Protein AF-A0A1V2V2U9-F1 (afdb_monomer)

Nearest PDB structures (foldseek):
  7ji1-assembly1_A  TM=3.288E-01  e=3.900E+00  Streptococcus pyogenes
  5h49-assembly1_B  TM=3.409E-01  e=8.434E+00  Rattus norvegicus

Solvent-accessible surface area (backbone atoms only — not comparable to full-atom values): 8237 Å² total; per-residue (Å²): 138,85,81,86,50,76,48,74,58,91,59,36,48,42,49,76,91,58,77,78,52,70,73,53,84,72,68,85,68,70,94,38,96,31,69,54,68,54,75,43,63,52,76,61,74,54,94,53,95,81,55,72,54,43,56,52,44,33,41,40,31,22,30,69,87,77,60,48,78,75,49,74,47,79,43,79,74,63,101,53,93,48,68,46,72,55,74,74,49,71,35,94,54,94,70,64,67,46,78,48,76,40,52,46,66,68,86,76,83,77,75,85,70,87,70,73,80,61,80,76,76,80,79,123

Secondary structure (DSSP, 8-state):
-----EEEETTEEEETTSS-B---------S-SEEE--EE-SSPPPSSTT-----EEEEEEEETTT--EEEEEEPPPPSSSPPEEPPPEEESS---EEEEEEEPPP------------GGGG--

Mean predi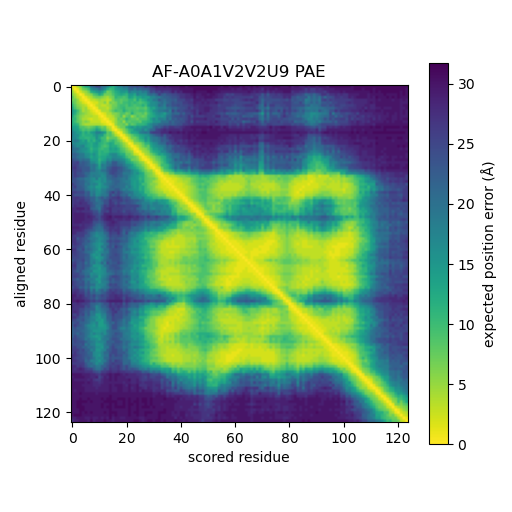cted aligned error: 16.23 Å

Organism: NCBI:txid1675530

Foldseek 3Di:
DDDFDWDDDVQWIDTPPDDTDDRNPPDPDPPAPDKDKDWAFQQDDDPDPPFRWAGFQKKWKAFPPPRHTQDIDGFDDDPDRGTGIDDMGHDNDDTDIDMDTDTDGPDDPDPPDPPPPDPVVPPD

Sequence (124 aa):
MGGKFVVRAGQHKFESGEKIVSPVNILPTAPNDYSRKFFIPPNAQSTESNIKVGQPTHILGLRTDDHKPIFSENIKPNNSDEIVKTNRFYTNKSTKAIVHLFVDLPVMNIHESDEEVREDDLNG

pLDDT: mean 71.19, std 13.14, range [42.41, 91.56]

Radius of gyration: 28.34 Å; Cα contacts (8 Å, |Δi|>4): 177; chains: 1; bounding box: 61×48×86 Å

Structure (mmCIF, N/CA/C/O backbone):
data_AF-A0A1V2V2U9-F1
#
_entry.id   AF-A0A1V2V2U9-F1
#
loop_
_atom_site.group_PDB
_atom_site.id
_atom_site.type_symbol
_atom_site.label_atom_id
_atom_site.label_alt_id
_atom_site.label_comp_id
_atom_site.label_asym_id
_atom_site.label_entity_id
_atom_site.label_seq_id
_atom_site.pdbx_PDB_ins_code
_atom_site.Cartn_x
_atom_site.Cartn_y
_atom_site.Cartn_z
_atom_site.occupancy
_atom_site.B_iso_or_equiv
_atom_site.auth_seq_id
_atom_site.auth_comp_id
_atom_site.auth_asym_id
_atom_site.auth_atom_id
_atom_site.pdbx_PDB_model_num
ATOM 1 N N . MET A 1 1 ? -45.581 20.484 30.655 1.00 43.00 1 MET A N 1
ATOM 2 C CA . MET A 1 1 ? -44.643 19.587 29.944 1.00 43.00 1 MET A CA 1
ATOM 3 C C . MET A 1 1 ? -43.326 20.333 29.744 1.00 43.00 1 MET A C 1
ATOM 5 O O . MET A 1 1 ? -43.172 21.024 28.750 1.00 43.00 1 MET A O 1
ATOM 9 N N . GLY A 1 2 ? -42.426 20.304 30.732 1.00 50.97 2 GLY A N 1
ATOM 10 C CA . GLY A 1 2 ? -41.115 20.958 30.630 1.00 50.97 2 GLY A CA 1
ATOM 11 C C . GLY A 1 2 ? -40.123 20.014 29.959 1.00 50.97 2 GLY A C 1
ATOM 12 O O . GLY A 1 2 ? -39.750 19.007 30.554 1.00 50.97 2 GLY A O 1
ATOM 13 N N . GLY A 1 3 ? -39.768 20.286 28.703 1.00 54.16 3 GLY A N 1
ATOM 14 C CA . GLY A 1 3 ? -38.867 19.440 27.921 1.00 54.16 3 GLY A CA 1
ATOM 15 C C . GLY A 1 3 ? -37.439 19.496 28.459 1.00 54.16 3 GLY A C 1
ATOM 16 O O . GLY A 1 3 ? -36.836 20.564 28.517 1.00 54.16 3 GLY A O 1
ATOM 17 N N . LYS A 1 4 ? -36.884 18.342 28.839 1.00 63.44 4 LYS A N 1
ATOM 18 C CA . LYS A 1 4 ? -35.456 18.198 29.133 1.00 63.44 4 LYS A CA 1
ATOM 19 C C . LYS A 1 4 ? -34.689 18.267 27.810 1.00 63.44 4 LYS A C 1
ATOM 21 O O . LYS A 1 4 ? -34.740 17.325 27.024 1.00 63.44 4 LYS A O 1
ATOM 26 N N . PHE A 1 5 ? -33.991 19.372 27.558 1.00 60.94 5 PHE A N 1
ATOM 27 C CA . PHE A 1 5 ? -33.114 19.505 26.393 1.00 60.94 5 PHE A CA 1
ATOM 28 C C . PHE A 1 5 ? -31.681 19.128 26.767 1.00 60.94 5 PHE A C 1
ATOM 30 O O . PHE A 1 5 ? -31.151 19.569 27.791 1.00 60.94 5 PHE A O 1
ATOM 37 N N . VAL A 1 6 ? -31.068 18.294 25.928 1.00 64.88 6 VAL A N 1
ATOM 38 C CA . VAL A 1 6 ? -29.671 17.872 26.039 1.00 64.88 6 VAL A CA 1
ATOM 39 C C . VAL A 1 6 ? -28.933 18.403 24.818 1.00 64.88 6 VAL A C 1
ATOM 41 O O . VAL A 1 6 ? -29.295 18.071 23.692 1.00 64.88 6 VAL A O 1
ATOM 44 N N . VAL A 1 7 ? -27.896 19.209 25.038 1.00 66.75 7 VAL A N 1
ATOM 45 C CA . VAL A 1 7 ? -27.089 19.823 23.974 1.00 66.75 7 VAL A CA 1
ATOM 46 C C . VAL A 1 7 ? -25.646 19.342 24.104 1.00 66.75 7 VAL A C 1
ATOM 48 O O . VAL A 1 7 ? -25.147 19.149 25.213 1.00 66.75 7 VAL A O 1
ATOM 51 N N . ARG A 1 8 ? -24.964 19.109 22.979 1.00 69.31 8 ARG A N 1
ATOM 52 C CA . ARG A 1 8 ? -23.548 18.713 22.953 1.00 69.31 8 ARG A CA 1
ATOM 53 C C . ARG A 1 8 ? -22.725 19.728 22.169 1.00 69.31 8 ARG A C 1
ATOM 55 O O . ARG A 1 8 ? -23.129 20.117 21.078 1.00 69.31 8 ARG A O 1
ATOM 62 N N . ALA A 1 9 ? -21.564 20.100 22.706 1.00 66.25 9 ALA A N 1
ATOM 63 C CA . ALA A 1 9 ? -20.545 20.883 22.011 1.00 66.25 9 ALA A CA 1
ATOM 64 C C . ALA A 1 9 ? -19.171 20.237 22.247 1.00 66.25 9 ALA A C 1
ATOM 66 O O . ALA A 1 9 ? -18.651 20.242 23.364 1.00 66.25 9 ALA A O 1
ATOM 67 N N . GLY A 1 10 ? -18.597 19.629 21.207 1.00 72.00 10 GLY A N 1
ATOM 68 C CA . GLY A 1 10 ? -17.360 18.853 21.335 1.00 72.00 10 GLY A CA 1
ATOM 69 C C . GLY A 1 10 ? -17.500 17.707 22.348 1.00 72.00 10 GLY A C 1
ATOM 70 O O . GLY A 1 10 ? -18.412 16.888 22.242 1.00 72.00 10 GLY A O 1
ATOM 71 N N . GLN A 1 11 ? -16.610 17.666 23.344 1.00 67.75 11 GLN A N 1
ATOM 72 C CA . GLN A 1 11 ? -16.620 16.678 24.437 1.00 67.75 11 GLN A CA 1
ATOM 73 C C . GLN A 1 11 ? -17.552 17.047 25.608 1.00 67.75 11 GLN A C 1
ATOM 75 O O . GLN A 1 11 ? -17.641 16.305 26.590 1.00 67.75 11 GLN A O 1
ATOM 80 N N . HIS A 1 12 ? -18.251 18.182 25.527 1.00 57.78 12 HIS A N 1
ATOM 81 C CA . HIS A 1 12 ? -19.099 18.679 26.607 1.00 57.78 12 HIS A CA 1
ATOM 82 C C . HIS A 1 12 ? -20.577 18.395 26.340 1.00 57.78 12 HIS A C 1
ATOM 84 O O . HIS A 1 12 ? -21.095 18.630 25.243 1.00 57.78 12 HIS A O 1
ATOM 90 N N . LYS A 1 13 ? -21.262 17.901 27.375 1.00 68.38 13 LYS A N 1
ATOM 91 C CA . LYS A 1 13 ? -22.708 17.669 27.403 1.00 68.38 13 LYS A CA 1
ATOM 92 C C . LYS A 1 13 ? -23.345 18.663 28.372 1.00 68.38 13 LYS A C 1
ATOM 94 O O . LYS A 1 13 ? -22.902 18.790 29.510 1.00 68.38 13 LYS A O 1
ATOM 99 N N . PHE A 1 14 ? -24.403 19.324 27.928 1.00 67.56 14 PHE A N 1
ATOM 100 C CA . PHE A 1 14 ? -25.173 20.281 28.712 1.00 67.56 14 PHE A CA 1
ATOM 101 C C . PHE A 1 14 ? -26.592 19.740 28.881 1.00 67.56 14 PHE A C 1
ATOM 103 O O . PHE A 1 14 ? -27.239 19.377 27.895 1.00 67.56 14 PHE A O 1
ATOM 110 N N . GLU A 1 15 ? -27.074 19.670 30.119 1.00 70.00 15 GLU A N 1
ATOM 111 C CA . GLU A 1 15 ? -28.467 19.344 30.431 1.00 70.00 15 GLU A CA 1
ATOM 112 C C . GLU A 1 15 ? -29.134 20.584 31.035 1.00 70.00 15 GLU A C 1
ATOM 114 O O . GLU A 1 15 ? -28.561 21.251 31.895 1.00 70.00 15 GLU A O 1
ATOM 119 N N . SER A 1 16 ? -30.325 20.933 30.537 1.00 63.94 16 SER A N 1
ATOM 120 C CA . SER A 1 16 ? -31.073 22.107 31.001 1.00 63.94 16 SER A CA 1
ATOM 121 C C . SER A 1 16 ? -31.323 22.035 32.515 1.00 63.94 16 SER A C 1
ATOM 123 O O . SER A 1 16 ? -32.004 21.124 32.981 1.00 63.94 16 SER A O 1
ATOM 125 N N . GLY A 1 17 ? -30.770 22.996 33.264 1.00 64.50 17 GLY A N 1
ATOM 126 C CA . GLY A 1 17 ? -30.993 23.164 34.705 1.00 64.50 17 GLY A CA 1
ATOM 127 C C . GLY A 1 17 ? -29.813 22.822 35.622 1.00 64.50 17 GLY A C 1
ATOM 128 O O . GLY A 1 17 ? -29.869 23.188 36.792 1.00 64.50 17 GLY A O 1
ATOM 129 N N . GLU A 1 18 ? -28.730 22.210 35.129 1.00 54.62 18 GLU A N 1
ATOM 130 C CA . GLU A 1 18 ? -27.557 21.881 35.956 1.00 54.62 18 GLU A CA 1
ATOM 131 C C . GLU A 1 18 ? -26.221 22.342 35.354 1.00 54.62 18 GLU A C 1
ATOM 133 O O . GLU A 1 18 ? -26.015 22.417 34.141 1.00 54.62 18 GLU A O 1
ATOM 138 N N . LYS A 1 19 ? -25.307 22.675 36.274 1.00 58.25 19 LYS A N 1
ATOM 139 C CA . LYS A 1 19 ? -23.902 23.043 36.059 1.00 58.25 19 LYS A CA 1
ATOM 140 C C . LYS A 1 19 ? -23.215 21.983 35.186 1.00 58.25 19 LYS A C 1
ATOM 142 O O . LYS A 1 19 ? -23.470 20.800 35.376 1.00 58.25 19 LYS A O 1
ATOM 147 N N . ILE A 1 20 ? -22.352 22.427 34.262 1.00 51.91 20 ILE A N 1
ATOM 148 C CA . ILE A 1 20 ? -21.592 21.613 33.289 1.00 51.91 20 ILE A CA 1
ATOM 149 C C . ILE A 1 20 ? -21.290 20.217 33.850 1.00 51.91 20 ILE A C 1
ATOM 151 O O . ILE A 1 20 ? -20.473 20.078 34.763 1.00 51.91 20 ILE A O 1
ATOM 155 N N . VAL A 1 21 ? -21.954 19.194 33.305 1.00 61.53 21 VAL A N 1
ATOM 156 C CA . VAL A 1 21 ? -21.650 17.801 33.635 1.00 61.53 21 VAL A CA 1
ATOM 157 C C . VAL A 1 21 ? -20.263 17.523 33.057 1.00 61.53 21 VAL A C 1
ATOM 159 O O . VAL A 1 21 ? -19.976 17.917 31.925 1.00 61.53 21 VAL A O 1
ATOM 162 N N . SER A 1 22 ? -19.386 16.956 33.882 1.00 60.69 22 SER A N 1
ATOM 163 C CA . SER A 1 22 ? -17.952 16.760 33.643 1.00 60.69 22 SER A CA 1
ATOM 164 C C . SER A 1 22 ? -17.587 16.394 32.192 1.00 60.69 22 SER A C 1
ATOM 166 O O . SER A 1 22 ? -18.346 15.687 31.523 1.00 60.69 22 SER A O 1
ATOM 168 N N . PRO A 1 23 ? -16.419 16.853 31.688 1.00 59.50 23 PRO A N 1
ATOM 169 C CA . PRO A 1 23 ? -15.970 16.529 30.338 1.00 59.50 23 PRO A CA 1
ATOM 170 C C . PRO A 1 23 ? -15.990 15.017 30.147 1.00 59.50 23 PRO A C 1
ATOM 172 O O . PRO A 1 23 ? -15.429 14.265 30.950 1.00 59.50 23 PRO A O 1
ATOM 175 N N . VAL A 1 24 ? -16.652 14.565 29.083 1.00 62.06 24 VAL A N 1
ATOM 176 C CA . VAL A 1 24 ? -16.576 13.159 28.718 1.00 62.06 24 VAL A CA 1
ATOM 177 C C . VAL A 1 24 ? -15.163 12.958 28.184 1.00 62.06 24 VAL A C 1
ATOM 179 O O . VAL A 1 24 ? -14.853 13.400 27.079 1.00 62.06 24 VAL A O 1
ATOM 182 N N . ASN A 1 25 ? -14.297 12.329 28.982 1.00 55.69 25 ASN A N 1
ATOM 183 C CA . ASN A 1 25 ? -12.960 11.903 28.565 1.00 55.69 25 ASN A CA 1
ATOM 184 C C . ASN A 1 25 ? -13.094 10.764 27.544 1.00 55.69 25 ASN A C 1
ATOM 186 O O . ASN A 1 25 ? -12.806 9.602 27.819 1.00 55.69 25 ASN A O 1
ATOM 190 N N . ILE A 1 26 ? -13.576 11.093 26.348 1.00 59.28 26 ILE A N 1
ATOM 191 C CA . ILE A 1 26 ? -13.477 10.217 25.192 1.00 59.28 26 ILE A CA 1
ATOM 192 C C . ILE A 1 26 ? -12.093 10.490 24.622 1.00 59.28 26 ILE A C 1
ATOM 194 O O . ILE A 1 26 ? -11.908 11.402 23.813 1.00 59.28 26 ILE A O 1
ATOM 198 N N . LEU A 1 27 ? -11.098 9.739 25.100 1.00 60.56 27 LEU A N 1
ATOM 199 C CA . LEU A 1 27 ? -9.836 9.634 24.378 1.00 60.56 27 LEU A CA 1
ATOM 200 C C . LEU A 1 27 ? -10.178 9.198 22.948 1.00 60.56 27 LEU A C 1
ATOM 202 O O . LEU A 1 27 ? -11.011 8.295 22.801 1.00 60.56 27 LEU A O 1
ATOM 206 N N . PRO A 1 28 ? -9.587 9.814 21.908 1.00 57.16 28 PRO A N 1
ATOM 207 C CA . PRO A 1 28 ? -9.752 9.322 20.554 1.00 57.16 28 PRO A CA 1
ATOM 208 C C . PRO A 1 28 ? -9.296 7.868 20.551 1.00 57.16 28 PRO A C 1
ATOM 210 O O . PRO A 1 28 ? -8.111 7.567 20.688 1.00 57.16 28 PRO A O 1
ATOM 213 N N . THR A 1 29 ? -10.262 6.958 20.496 1.00 56.62 29 THR A N 1
ATOM 214 C CA . THR A 1 29 ? -9.981 5.535 20.408 1.00 56.62 29 THR A CA 1
ATOM 215 C C . THR A 1 29 ? -9.352 5.358 19.040 1.00 56.62 29 THR A C 1
ATOM 217 O O . THR A 1 29 ? -9.923 5.816 18.045 1.00 56.62 29 THR A O 1
ATOM 220 N N . ALA A 1 30 ? -8.141 4.796 18.987 1.00 59.50 30 ALA A N 1
ATOM 221 C CA . ALA A 1 30 ? -7.521 4.488 17.709 1.00 59.50 30 ALA A CA 1
ATOM 222 C C . ALA A 1 30 ? -8.564 3.712 16.890 1.00 59.50 30 ALA A C 1
ATOM 224 O O . ALA A 1 30 ? -9.133 2.755 17.417 1.00 59.50 30 ALA A O 1
ATOM 225 N N . PRO A 1 31 ? -8.885 4.149 15.659 1.00 61.81 31 PRO A N 1
ATOM 226 C CA . PRO A 1 31 ? -10.071 3.670 14.961 1.00 61.81 31 PRO A CA 1
ATOM 227 C C . PRO A 1 31 ? -10.060 2.152 14.786 1.00 61.81 31 PRO A C 1
ATOM 229 O O . PRO A 1 31 ? -11.130 1.568 14.690 1.00 61.81 31 PRO A O 1
ATOM 232 N N . ASN A 1 32 ? -8.873 1.525 14.788 1.00 68.12 32 ASN A N 1
ATOM 233 C CA . ASN A 1 32 ? -8.703 0.083 14.905 1.00 68.12 32 ASN A CA 1
ATOM 234 C C . ASN A 1 32 ? -7.364 -0.285 15.581 1.00 68.12 32 ASN A C 1
ATOM 236 O O . ASN A 1 32 ? -6.373 0.431 15.412 1.00 68.12 32 ASN A O 1
ATOM 240 N N . ASP A 1 33 ? -7.309 -1.454 16.231 1.00 77.75 33 ASP A N 1
ATOM 241 C CA . ASP A 1 33 ? -6.097 -2.013 16.866 1.00 77.75 33 ASP A CA 1
ATOM 242 C C . ASP A 1 33 ? -5.040 -2.491 15.860 1.00 77.75 33 ASP A C 1
ATOM 244 O O . ASP A 1 33 ? -3.855 -2.613 16.179 1.00 77.75 33 ASP A O 1
ATOM 248 N N . TYR A 1 34 ? -5.447 -2.754 14.617 1.00 80.31 34 TYR A N 1
ATOM 249 C CA . TYR A 1 34 ? -4.552 -3.240 13.576 1.00 80.31 34 TYR A CA 1
ATOM 250 C C . TYR A 1 34 ? -4.269 -2.130 12.577 1.00 80.31 34 TYR A C 1
ATOM 252 O O . TYR A 1 34 ? -5.171 -1.614 11.916 1.00 80.31 34 TYR A O 1
ATOM 260 N N . SER A 1 35 ? -2.992 -1.786 12.436 1.00 85.56 35 SER A N 1
ATOM 261 C CA . SER A 1 35 ? -2.534 -0.843 11.424 1.00 85.56 35 SER A CA 1
ATOM 262 C C . SER A 1 35 ? -1.246 -1.321 10.780 1.00 85.56 35 SER A C 1
ATOM 264 O O . SER A 1 35 ? -0.437 -1.995 11.422 1.00 85.56 35 SER A O 1
ATOM 266 N N . ARG A 1 36 ? -1.026 -0.952 9.519 1.00 84.75 36 ARG A N 1
ATOM 267 C CA . ARG A 1 36 ? 0.286 -1.126 8.890 1.00 84.75 36 ARG A CA 1
ATOM 268 C C . ARG A 1 36 ? 0.668 0.105 8.080 1.00 84.75 36 ARG A C 1
ATOM 270 O O . ARG A 1 36 ? -0.154 0.969 7.778 1.00 84.75 36 ARG A O 1
ATOM 277 N N . LYS A 1 37 ? 1.960 0.201 7.799 1.00 87.56 37 LYS A N 1
ATOM 278 C CA . LYS A 1 37 ? 2.576 1.257 7.004 1.00 87.56 37 LYS A CA 1
ATOM 279 C C . LYS A 1 37 ? 3.661 0.612 6.157 1.00 87.56 37 LYS A C 1
ATOM 281 O O . LYS A 1 37 ? 4.406 -0.216 6.682 1.00 87.56 37 LYS A O 1
ATOM 286 N N . PHE A 1 38 ? 3.732 0.979 4.886 1.00 85.31 38 PHE A N 1
ATOM 287 C CA . PHE A 1 38 ? 4.723 0.450 3.962 1.00 85.31 38 PHE A CA 1
ATOM 288 C C . PHE A 1 38 ? 5.778 1.503 3.638 1.00 85.31 38 PHE A C 1
ATOM 290 O O . PHE A 1 38 ? 5.534 2.713 3.681 1.00 85.31 38 PHE A O 1
ATOM 297 N N . PHE A 1 39 ? 6.972 1.001 3.348 1.00 85.50 39 PHE A N 1
ATOM 298 C CA . PHE A 1 39 ? 8.137 1.772 2.954 1.00 85.50 39 PHE A CA 1
ATOM 299 C C . PHE A 1 39 ? 8.610 1.183 1.635 1.00 85.50 39 PHE A C 1
ATOM 301 O O . PHE A 1 39 ? 8.992 0.014 1.589 1.00 85.50 39 PHE A O 1
ATOM 308 N N . ILE A 1 40 ? 8.503 1.963 0.568 1.00 79.06 40 ILE A N 1
ATOM 309 C CA . ILE A 1 40 ? 8.780 1.497 -0.786 1.00 79.06 40 ILE A CA 1
ATOM 310 C C . ILE A 1 40 ? 10.144 2.064 -1.187 1.00 79.06 40 ILE A C 1
ATOM 312 O O . ILE A 1 40 ? 10.329 3.284 -1.118 1.00 79.06 40 ILE A O 1
ATOM 316 N N . PRO A 1 41 ? 11.118 1.213 -1.551 1.00 75.44 41 PRO A N 1
ATOM 317 C CA . PRO A 1 41 ? 12.411 1.688 -2.019 1.00 75.44 41 PRO A CA 1
ATOM 318 C C . PRO A 1 41 ? 12.256 2.410 -3.371 1.00 75.44 41 PRO A C 1
ATOM 320 O O . PRO A 1 41 ? 11.413 2.010 -4.174 1.00 75.44 41 PRO A O 1
ATOM 323 N N . PRO A 1 42 ? 13.076 3.439 -3.648 1.00 67.44 42 PRO A N 1
ATOM 324 C CA . PRO A 1 42 ? 12.996 4.225 -4.887 1.00 67.44 42 PRO A CA 1
ATOM 325 C C . PRO A 1 42 ? 13.302 3.387 -6.137 1.00 67.44 42 PRO A C 1
ATOM 327 O O . PRO A 1 42 ? 12.718 3.609 -7.192 1.00 67.44 42 PRO A O 1
ATOM 330 N N . ASN A 1 43 ? 14.163 2.375 -5.992 1.00 67.81 43 ASN A N 1
ATOM 331 C CA . ASN A 1 43 ? 14.585 1.477 -7.062 1.00 67.81 43 ASN A CA 1
ATOM 332 C C . ASN A 1 43 ? 13.911 0.114 -6.903 1.00 67.81 43 ASN A C 1
ATOM 334 O O . ASN A 1 43 ? 14.574 -0.880 -6.591 1.00 67.81 43 ASN A O 1
ATOM 338 N N . ALA A 1 44 ? 12.586 0.067 -7.062 1.00 64.19 44 ALA A N 1
ATOM 339 C CA . ALA A 1 44 ? 11.899 -1.212 -7.200 1.00 64.19 44 ALA A CA 1
ATOM 340 C C . ALA A 1 44 ? 12.552 -1.976 -8.364 1.00 64.19 44 ALA A C 1
ATOM 342 O O . ALA A 1 44 ? 12.759 -1.411 -9.430 1.00 64.19 44 ALA A O 1
ATOM 343 N N . GLN A 1 45 ? 12.953 -3.226 -8.148 1.00 63.16 45 GLN A N 1
ATOM 344 C CA . GLN A 1 45 ? 13.515 -4.056 -9.211 1.00 63.16 45 GLN A CA 1
ATOM 345 C C . GLN A 1 45 ? 12.427 -4.997 -9.703 1.00 63.16 45 GLN A C 1
ATOM 347 O O . GLN A 1 45 ? 11.730 -5.615 -8.894 1.00 63.16 45 GLN A O 1
ATOM 352 N N . SER A 1 46 ? 12.282 -5.102 -11.023 1.00 65.19 46 SER A N 1
ATOM 353 C CA . SER A 1 46 ? 11.519 -6.203 -11.596 1.00 65.19 46 SER A CA 1
ATOM 354 C C . SER A 1 46 ? 12.231 -7.515 -11.277 1.00 65.19 46 SER A C 1
ATOM 356 O O . SER A 1 46 ? 13.460 -7.591 -11.284 1.00 65.19 46 SER A O 1
ATOM 358 N N . THR A 1 47 ? 11.457 -8.564 -11.019 1.00 67.44 47 THR A N 1
ATOM 359 C CA . THR A 1 47 ? 11.974 -9.937 -10.981 1.00 67.44 47 THR A CA 1
ATOM 360 C C . THR A 1 47 ? 12.488 -10.394 -12.348 1.00 67.44 47 THR A C 1
ATOM 362 O O . THR A 1 47 ? 13.254 -11.350 -12.425 1.00 67.44 47 THR A O 1
ATOM 365 N N . GLU A 1 48 ? 12.083 -9.715 -13.422 1.00 68.75 48 GLU A N 1
ATOM 366 C CA . GLU A 1 48 ? 12.556 -9.952 -14.781 1.00 68.75 48 GLU A CA 1
ATOM 367 C C . GLU A 1 48 ? 13.775 -9.070 -15.070 1.00 68.75 48 GLU A C 1
ATOM 369 O O . GLU A 1 48 ? 13.708 -7.841 -15.007 1.00 68.75 48 GLU A O 1
ATOM 374 N N . SER A 1 49 ? 14.900 -9.704 -15.404 1.00 58.66 49 SER A N 1
ATOM 375 C CA . SER A 1 49 ? 16.241 -9.102 -15.408 1.00 58.66 49 SER A CA 1
ATOM 376 C C . SER A 1 49 ? 16.486 -7.989 -16.437 1.00 58.66 49 SER A C 1
ATOM 378 O O . SER A 1 49 ? 17.562 -7.399 -16.427 1.00 58.66 49 SER A O 1
ATOM 380 N N . ASN A 1 50 ? 15.510 -7.652 -17.286 1.00 61.16 50 ASN A N 1
ATOM 381 C CA . ASN A 1 50 ? 15.684 -6.711 -18.398 1.00 61.16 50 ASN A CA 1
ATOM 382 C C . ASN A 1 50 ? 14.627 -5.600 -18.473 1.00 61.16 50 ASN A C 1
ATOM 384 O O . ASN A 1 50 ? 14.669 -4.784 -19.394 1.00 61.16 50 ASN A O 1
ATOM 388 N N . ILE A 1 51 ? 13.696 -5.527 -17.519 1.00 64.44 51 ILE A N 1
ATOM 389 C CA . ILE A 1 51 ? 12.688 -4.462 -17.506 1.00 64.44 51 ILE A CA 1
ATOM 390 C C . ILE A 1 51 ? 13.132 -3.384 -16.525 1.00 64.44 51 ILE A C 1
ATOM 392 O O . ILE A 1 51 ? 13.066 -3.555 -15.306 1.00 64.44 51 ILE A O 1
ATOM 396 N N . LYS A 1 52 ? 13.569 -2.243 -17.069 1.00 63.44 52 LYS A N 1
ATOM 397 C CA . LYS A 1 52 ? 13.690 -1.015 -16.280 1.00 63.44 52 LYS A CA 1
ATOM 398 C C . LYS A 1 52 ? 12.284 -0.595 -15.881 1.00 63.44 52 LYS A C 1
ATOM 400 O O . LYS A 1 52 ? 11.497 -0.214 -16.738 1.00 63.44 52 LYS A O 1
ATOM 405 N N . VAL A 1 53 ? 11.973 -0.689 -14.599 1.00 70.12 53 VAL A N 1
ATOM 406 C CA . VAL A 1 53 ? 10.718 -0.179 -14.049 1.00 70.12 53 VAL A CA 1
ATOM 407 C C . VAL A 1 53 ? 10.914 1.271 -13.621 1.00 70.12 53 VAL A C 1
ATOM 409 O O . VAL A 1 53 ? 11.967 1.634 -13.093 1.00 70.12 53 VAL A O 1
ATOM 412 N N . GLY A 1 54 ? 9.929 2.113 -13.918 1.00 70.81 54 GLY A N 1
ATOM 413 C CA . GLY A 1 54 ? 9.903 3.504 -13.494 1.00 70.81 54 GLY A CA 1
ATOM 414 C C . GLY A 1 54 ? 9.587 3.647 -12.008 1.00 70.81 54 GLY A C 1
ATOM 415 O O . GLY A 1 54 ? 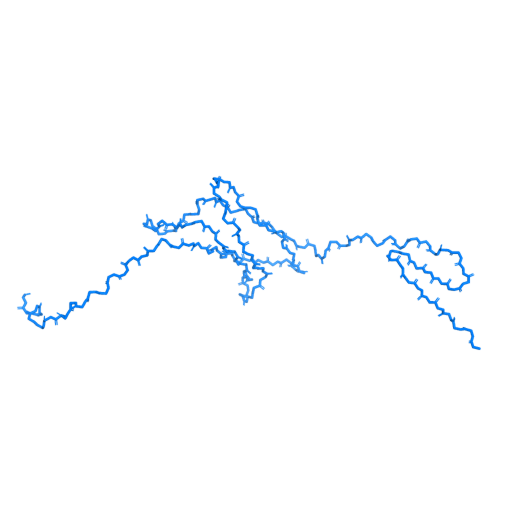9.505 2.674 -11.254 1.00 70.81 54 GLY A O 1
ATOM 416 N N . GLN A 1 55 ? 9.397 4.892 -11.579 1.00 76.94 55 GLN A N 1
ATOM 417 C CA . GLN A 1 55 ? 9.025 5.163 -10.199 1.00 76.94 55 GLN A CA 1
ATOM 418 C C . GLN A 1 55 ? 7.617 4.623 -9.893 1.00 76.94 55 GLN A C 1
ATOM 420 O O . GLN A 1 55 ? 6.736 4.665 -10.758 1.00 76.94 55 GLN A O 1
ATOM 425 N N . PRO A 1 56 ? 7.372 4.131 -8.668 1.00 79.44 56 PRO A N 1
ATOM 426 C CA . PRO A 1 56 ? 6.044 3.691 -8.276 1.00 79.44 56 PRO A CA 1
ATOM 427 C C . PRO A 1 56 ? 5.036 4.839 -8.251 1.00 79.44 56 PRO A C 1
ATOM 429 O O . PRO A 1 56 ? 5.265 5.858 -7.599 1.00 79.44 56 PRO A O 1
ATOM 432 N N . THR A 1 57 ? 3.895 4.646 -8.905 1.00 84.38 57 THR A N 1
ATOM 433 C CA . THR A 1 57 ? 2.817 5.643 -9.003 1.00 84.38 57 THR A CA 1
ATOM 434 C C . THR A 1 57 ? 1.614 5.289 -8.140 1.00 84.38 57 THR A C 1
ATOM 436 O O . THR A 1 57 ? 0.875 6.169 -7.696 1.00 84.38 57 THR A O 1
ATOM 439 N N . HIS A 1 58 ? 1.423 4.004 -7.839 1.00 87.81 58 HIS A N 1
ATOM 440 C CA . HIS A 1 58 ? 0.279 3.545 -7.064 1.00 87.81 58 HIS A CA 1
ATOM 441 C C . HIS A 1 58 ? 0.609 2.301 -6.235 1.00 87.81 58 HIS A C 1
ATOM 443 O O . HIS A 1 58 ? 1.386 1.440 -6.648 1.00 87.81 58 HIS A O 1
ATOM 449 N N . ILE A 1 59 ? -0.015 2.184 -5.064 1.00 88.19 59 ILE A N 1
ATOM 450 C CA . ILE A 1 59 ? 0.039 0.985 -4.225 1.00 88.19 59 ILE A CA 1
ATOM 451 C C . ILE A 1 59 ? -1.374 0.504 -3.903 1.00 88.19 59 ILE A C 1
ATOM 453 O O . ILE A 1 59 ? -2.246 1.283 -3.516 1.00 88.19 59 ILE A O 1
ATOM 457 N N . LEU A 1 60 ? -1.575 -0.806 -4.019 1.00 91.19 60 LEU A N 1
ATOM 458 C CA . LEU A 1 60 ? -2.825 -1.487 -3.707 1.00 91.19 60 LEU A CA 1
ATOM 459 C C . LEU A 1 60 ? -2.553 -2.663 -2.771 1.00 91.19 60 LEU A C 1
ATOM 461 O O . LEU A 1 60 ? -1.739 -3.535 -3.068 1.00 91.19 60 LEU A O 1
ATOM 465 N N . GLY A 1 61 ? -3.261 -2.712 -1.648 1.00 90.56 61 GLY A N 1
ATOM 466 C CA . GLY A 1 61 ? -3.248 -3.862 -0.752 1.00 90.56 61 GLY A CA 1
ATOM 467 C C . GLY A 1 61 ? -4.516 -4.680 -0.871 1.00 90.56 61 GLY A C 1
ATOM 468 O O . GLY A 1 61 ? -5.610 -4.154 -0.670 1.00 90.56 61 GLY A O 1
ATOM 469 N N . LEU A 1 62 ? -4.363 -5.976 -1.112 1.00 90.75 62 LEU A N 1
ATOM 470 C CA . LEU A 1 62 ? -5.450 -6.945 -1.180 1.00 90.75 62 LEU A CA 1
ATOM 471 C C . LEU A 1 62 ? -5.360 -7.921 -0.017 1.00 90.75 62 LEU A C 1
ATOM 473 O O . LEU A 1 62 ? -4.272 -8.272 0.439 1.00 90.75 62 LEU A O 1
ATOM 477 N N . ARG A 1 63 ? -6.503 -8.401 0.460 1.00 90.38 63 ARG A N 1
ATOM 478 C CA . ARG A 1 63 ? -6.532 -9.454 1.469 1.00 90.38 63 ARG A CA 1
ATOM 479 C C . ARG A 1 63 ? -6.090 -10.789 0.880 1.00 90.38 63 ARG A C 1
ATOM 481 O O . ARG A 1 63 ? -6.515 -11.145 -0.206 1.00 90.38 63 ARG A O 1
ATOM 488 N N . THR A 1 64 ? -5.277 -11.558 1.603 1.00 90.00 64 THR A N 1
ATOM 489 C CA . THR A 1 64 ? -4.805 -12.863 1.098 1.00 90.00 64 THR A CA 1
ATOM 490 C C . THR A 1 64 ? -5.901 -13.926 0.989 1.00 90.00 64 THR A C 1
ATOM 492 O O . THR A 1 64 ? -5.714 -14.892 0.265 1.00 90.00 64 THR A O 1
ATOM 495 N N . ASP A 1 65 ? -6.987 -13.821 1.762 1.00 89.75 65 ASP A N 1
ATOM 496 C CA . ASP A 1 65 ? -8.034 -14.855 1.819 1.00 89.75 65 ASP A CA 1
ATOM 497 C C . ASP A 1 65 ? -9.030 -14.753 0.648 1.00 89.75 65 ASP A C 1
ATOM 499 O O . ASP A 1 65 ? -9.354 -15.762 0.030 1.00 89.75 65 ASP A O 1
ATOM 503 N N . ASP A 1 66 ? -9.490 -13.547 0.317 1.00 91.56 66 ASP A N 1
ATOM 504 C CA . ASP A 1 66 ? -10.548 -13.294 -0.660 1.00 91.56 66 ASP A CA 1
ATOM 505 C C . ASP A 1 66 ? -10.215 -12.188 -1.665 1.00 91.56 66 ASP A C 1
ATOM 507 O O . ASP A 1 66 ? -11.082 -11.777 -2.432 1.00 91.56 66 ASP A O 1
ATOM 511 N N . HIS A 1 67 ? -8.968 -11.707 -1.666 1.00 89.31 67 HIS A N 1
ATOM 512 C CA . HIS A 1 67 ? -8.452 -10.712 -2.607 1.00 89.31 67 HIS A CA 1
ATOM 513 C C . HIS A 1 67 ? -9.225 -9.385 -2.608 1.00 89.31 67 HIS A C 1
ATOM 515 O O . HIS A 1 67 ? -9.083 -8.585 -3.531 1.00 89.31 67 HIS A O 1
ATOM 521 N N . LYS A 1 68 ? -10.012 -9.094 -1.561 1.00 89.81 68 LYS A N 1
ATOM 522 C CA . LYS A 1 68 ? -10.695 -7.802 -1.454 1.00 89.81 68 LYS A CA 1
ATOM 523 C C . LYS A 1 68 ? -9.702 -6.676 -1.171 1.00 89.81 68 LYS A C 1
ATOM 525 O O . LYS A 1 68 ? -8.783 -6.869 -0.367 1.00 89.81 68 LYS A O 1
ATOM 530 N N . PRO A 1 69 ? -9.898 -5.489 -1.770 1.00 89.12 69 PRO A N 1
ATOM 531 C CA . PRO A 1 69 ? -9.053 -4.338 -1.504 1.00 89.12 69 PRO A CA 1
ATOM 532 C C . PRO A 1 69 ? -9.208 -3.876 -0.055 1.00 89.12 69 PRO A C 1
ATOM 534 O O . PRO A 1 69 ? -10.315 -3.753 0.466 1.00 89.12 69 PRO A O 1
ATOM 537 N N . ILE A 1 70 ? -8.072 -3.631 0.592 1.00 88.69 70 ILE A N 1
ATOM 538 C CA . ILE A 1 70 ? -7.980 -3.144 1.973 1.00 88.69 70 ILE A CA 1
ATOM 539 C C . ILE A 1 70 ? -7.566 -1.672 1.983 1.00 88.69 70 ILE A C 1
ATOM 541 O O . ILE A 1 70 ? -8.063 -0.893 2.791 1.00 88.69 70 ILE A O 1
ATOM 545 N N . PHE A 1 71 ? -6.650 -1.292 1.096 1.00 88.88 71 PHE A N 1
ATOM 546 C CA . PHE A 1 71 ? -6.222 0.089 0.918 1.00 88.88 71 PHE A CA 1
ATOM 547 C C . PHE A 1 71 ? -5.727 0.298 -0.513 1.00 88.88 71 PHE A C 1
ATOM 549 O O . PHE A 1 71 ? -5.252 -0.639 -1.154 1.00 88.88 71 PHE A O 1
ATOM 556 N N . SER A 1 72 ? -5.819 1.534 -0.983 1.00 90.50 72 SER A N 1
ATOM 557 C CA . SER A 1 72 ? -5.320 1.988 -2.277 1.00 90.50 72 SER A CA 1
ATOM 558 C C . SER A 1 72 ? -4.8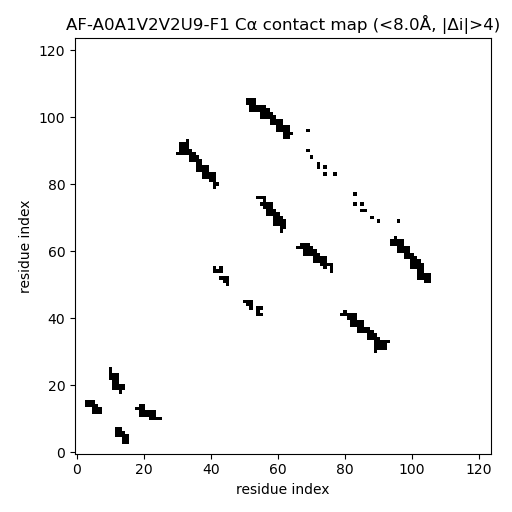40 3.423 -2.101 1.00 90.50 72 SER A C 1
ATOM 560 O O . SER A 1 72 ? -5.514 4.227 -1.452 1.00 90.50 72 SER A O 1
ATOM 562 N N . GLU A 1 73 ? -3.650 3.726 -2.604 1.00 88.75 73 GLU A N 1
ATOM 563 C CA . GLU A 1 73 ? -3.032 5.036 -2.446 1.00 88.75 73 GLU A CA 1
ATOM 564 C C . GLU A 1 73 ? -2.221 5.399 -3.690 1.00 88.75 73 GLU A C 1
ATOM 566 O O . GLU A 1 73 ? -1.397 4.619 -4.166 1.00 88.75 73 GLU A O 1
ATOM 571 N N . ASN A 1 74 ? -2.440 6.617 -4.190 1.00 88.19 74 ASN A N 1
ATOM 572 C CA . ASN A 1 74 ? -1.574 7.216 -5.198 1.00 88.19 74 ASN A CA 1
ATOM 573 C C . ASN A 1 74 ? -0.285 7.690 -4.531 1.00 88.19 74 ASN A C 1
ATOM 575 O O . ASN A 1 74 ? -0.315 8.476 -3.581 1.00 88.19 74 ASN A O 1
ATOM 579 N N . ILE A 1 75 ? 0.840 7.239 -5.066 1.00 84.44 75 ILE A N 1
ATOM 580 C CA . ILE A 1 75 ? 2.165 7.653 -4.636 1.00 84.44 75 ILE A CA 1
ATOM 581 C C . ILE A 1 75 ? 2.549 8.860 -5.475 1.00 84.44 75 ILE A C 1
ATOM 583 O O . ILE A 1 75 ? 2.502 8.819 -6.702 1.00 84.44 75 ILE A O 1
ATOM 587 N N . LYS A 1 76 ? 2.935 9.950 -4.813 1.00 75.50 76 LYS A N 1
ATOM 588 C CA . LYS A 1 76 ? 3.551 11.066 -5.524 1.00 75.50 76 LYS A CA 1
ATOM 589 C C . LYS A 1 76 ? 4.993 10.672 -5.842 1.00 75.50 76 LYS A C 1
ATOM 591 O O . LYS A 1 76 ? 5.742 10.447 -4.888 1.00 75.50 76 LYS A O 1
ATOM 596 N N . PRO A 1 77 ? 5.376 10.575 -7.126 1.00 64.56 77 PRO A N 1
ATOM 597 C CA . PRO A 1 77 ? 6.764 10.349 -7.485 1.00 64.56 77 PRO A CA 1
ATOM 598 C C . PRO A 1 77 ? 7.587 11.514 -6.933 1.00 64.56 77 PRO A C 1
ATOM 600 O O . PRO A 1 77 ? 7.320 12.678 -7.237 1.00 64.56 77 PRO A O 1
ATOM 603 N N . ASN A 1 78 ? 8.540 11.205 -6.060 1.00 62.91 78 ASN A N 1
ATOM 604 C CA . ASN A 1 78 ? 9.552 12.165 -5.652 1.00 62.91 78 ASN A CA 1
ATOM 605 C C . ASN A 1 78 ? 10.763 11.946 -6.556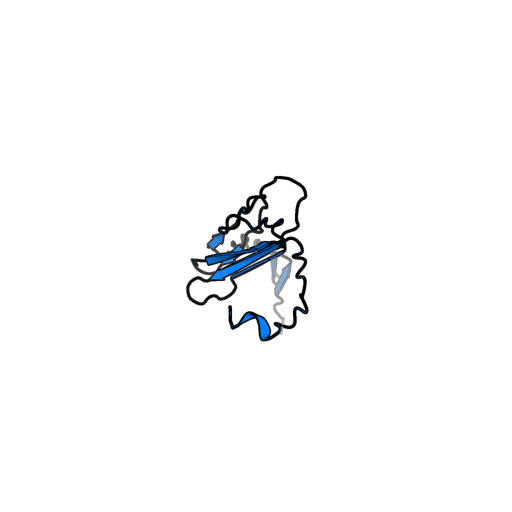 1.00 62.91 78 ASN A C 1
ATOM 607 O O . ASN A 1 78 ? 11.261 10.831 -6.675 1.00 62.91 78 ASN A O 1
ATOM 611 N N . ASN A 1 79 ? 11.280 13.021 -7.146 1.00 59.56 79 ASN A N 1
ATOM 612 C CA . ASN A 1 79 ? 12.498 13.003 -7.966 1.00 59.56 79 ASN A CA 1
ATOM 613 C C . ASN A 1 79 ? 13.783 12.704 -7.156 1.00 59.56 79 ASN A C 1
ATOM 615 O O . ASN A 1 79 ? 14.882 12.935 -7.652 1.00 59.56 79 ASN A O 1
ATOM 619 N N . SER A 1 80 ? 13.665 12.259 -5.904 1.00 57.66 80 SER A N 1
ATOM 620 C CA . SER A 1 80 ? 14.778 11.940 -5.015 1.00 57.66 80 SER A CA 1
ATOM 621 C C . SER A 1 80 ? 14.902 10.428 -4.826 1.00 57.66 80 SER A C 1
ATOM 623 O O . SER A 1 80 ? 13.901 9.713 -4.822 1.00 57.66 80 SER A O 1
ATOM 625 N N . ASP A 1 81 ? 16.128 9.948 -4.598 1.00 65.00 81 ASP A N 1
ATOM 626 C CA . ASP A 1 81 ? 16.453 8.566 -4.195 1.00 65.00 81 ASP A CA 1
ATOM 627 C C . ASP A 1 81 ? 15.941 8.223 -2.774 1.00 65.00 81 ASP A C 1
ATOM 629 O O . ASP A 1 81 ? 16.558 7.474 -2.013 1.00 65.00 81 ASP A O 1
ATOM 633 N N . GLU A 1 82 ? 14.816 8.802 -2.364 1.00 72.06 82 GLU A N 1
ATOM 634 C CA . GLU A 1 82 ? 14.256 8.644 -1.034 1.00 72.06 82 GLU A CA 1
ATOM 635 C C . GLU A 1 82 ? 13.226 7.519 -0.978 1.00 72.06 82 GLU A C 1
ATOM 637 O O . GLU A 1 82 ? 12.472 7.243 -1.910 1.00 72.06 82 GLU A O 1
ATOM 642 N N . ILE A 1 83 ? 13.162 6.880 0.187 1.00 76.75 83 ILE A N 1
ATOM 643 C CA . ILE A 1 83 ? 12.151 5.872 0.489 1.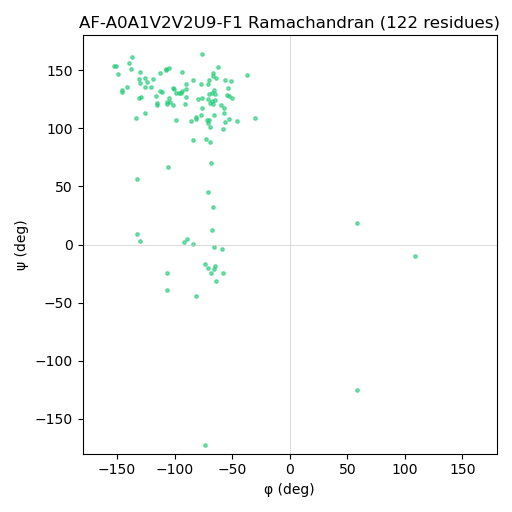00 76.75 83 ILE A CA 1
ATOM 644 C C . ILE A 1 83 ? 10.778 6.543 0.538 1.00 76.75 83 ILE A C 1
ATOM 646 O O . ILE A 1 83 ? 10.511 7.389 1.401 1.00 76.75 83 ILE A O 1
ATOM 650 N N . VAL A 1 84 ? 9.869 6.089 -0.321 1.00 78.75 84 VAL A N 1
ATOM 651 C CA . VAL A 1 84 ? 8.475 6.525 -0.315 1.00 78.75 84 VAL A CA 1
ATOM 652 C C . VAL A 1 84 ? 7.779 5.940 0.911 1.00 78.75 84 VAL A C 1
ATOM 654 O O . VAL A 1 84 ? 7.761 4.726 1.139 1.00 78.75 84 VAL A O 1
ATOM 657 N N . LYS A 1 85 ? 7.176 6.818 1.714 1.00 82.31 85 LYS A N 1
ATOM 658 C CA . LYS A 1 85 ? 6.402 6.448 2.904 1.00 82.31 85 LYS A CA 1
ATOM 659 C C . LYS A 1 85 ? 4.917 6.512 2.571 1.00 82.31 85 LYS A C 1
ATOM 661 O O . LYS A 1 85 ? 4.418 7.593 2.277 1.00 82.31 85 LYS A O 1
ATOM 666 N N . THR A 1 86 ? 4.212 5.391 2.692 1.00 83.88 86 THR A N 1
ATOM 667 C CA . THR A 1 86 ? 2.755 5.365 2.498 1.00 83.88 86 THR A CA 1
ATOM 668 C C . THR A 1 86 ? 2.029 5.956 3.703 1.00 83.88 86 THR A C 1
ATOM 670 O O . THR A 1 86 ? 2.581 6.050 4.815 1.00 83.88 86 THR A O 1
ATOM 673 N N . ASN A 1 87 ? 0.755 6.285 3.525 1.00 84.81 87 ASN A N 1
ATOM 674 C CA . ASN A 1 87 ? -0.128 6.510 4.653 1.00 84.81 87 ASN A CA 1
ATOM 675 C C . ASN A 1 87 ? -0.2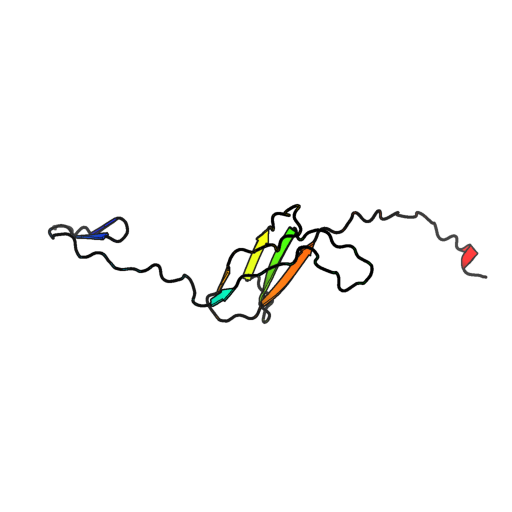74 5.230 5.491 1.00 84.81 87 ASN A C 1
ATOM 677 O O . ASN A 1 87 ? -0.082 4.099 5.026 1.00 84.81 87 ASN A O 1
ATOM 681 N N . ARG A 1 88 ? -0.560 5.417 6.783 1.00 86.56 88 ARG A N 1
ATOM 682 C CA . ARG A 1 88 ? -0.880 4.305 7.678 1.00 86.56 88 ARG A CA 1
ATOM 683 C C . ARG A 1 88 ? -2.334 3.923 7.444 1.00 86.56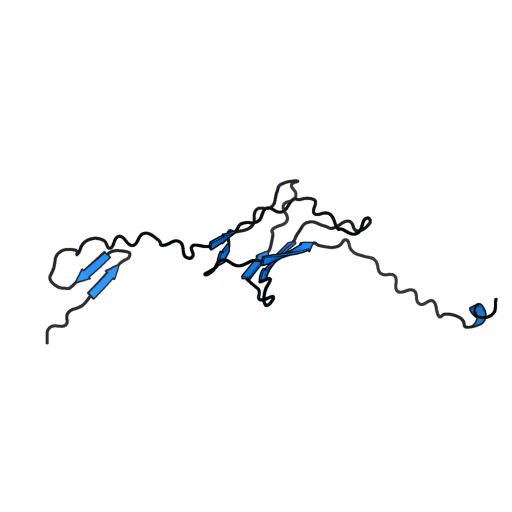 88 ARG A C 1
ATOM 685 O O . ARG A 1 88 ? -3.216 4.765 7.583 1.00 86.56 88 ARG A O 1
ATOM 692 N N . PHE A 1 89 ? -2.576 2.660 7.135 1.00 85.00 89 PHE A N 1
ATOM 693 C CA . PHE A 1 89 ? -3.924 2.128 6.970 1.00 85.00 89 PHE A CA 1
ATOM 694 C C . PHE A 1 89 ? -4.305 1.285 8.181 1.00 85.00 89 PHE A C 1
ATOM 696 O O . PHE A 1 89 ? -3.445 0.706 8.853 1.00 85.00 89 PHE A O 1
ATOM 703 N N . TYR A 1 90 ? -5.605 1.229 8.446 1.00 84.75 90 TYR A N 1
ATOM 704 C CA . TYR A 1 90 ? -6.184 0.604 9.627 1.00 84.75 90 TYR A CA 1
ATOM 705 C C . TYR A 1 90 ? -7.199 -0.455 9.209 1.00 84.75 90 TYR A C 1
ATOM 707 O O . TYR A 1 90 ? -7.974 -0.243 8.279 1.00 84.75 90 TYR A O 1
ATOM 715 N N . THR A 1 91 ? -7.214 -1.582 9.912 1.00 80.31 91 THR A N 1
ATOM 716 C CA . THR A 1 91 ? -8.126 -2.700 9.651 1.00 80.31 91 THR A CA 1
ATOM 717 C C . THR A 1 91 ? -8.798 -3.144 10.938 1.00 80.31 91 THR A C 1
ATOM 719 O O . THR A 1 91 ? -8.151 -3.226 11.975 1.00 80.31 91 THR A O 1
ATOM 722 N N . ASN A 1 92 ? -10.071 -3.517 10.868 1.00 81.31 92 ASN A N 1
ATOM 723 C CA . ASN A 1 92 ? -10.845 -3.986 12.022 1.00 81.31 92 ASN A CA 1
ATOM 724 C C . ASN A 1 92 ? -10.363 -5.323 12.619 1.00 81.31 92 ASN A C 1
ATOM 726 O O . ASN A 1 92 ? -10.657 -5.619 13.771 1.00 81.31 92 ASN A O 1
ATOM 730 N N . LYS A 1 93 ? -9.635 -6.142 11.853 1.00 82.94 93 LYS A N 1
ATOM 731 C CA . LYS A 1 93 ? -9.099 -7.439 12.294 1.00 82.94 93 LYS A CA 1
ATOM 732 C C . LYS A 1 93 ? -7.685 -7.670 11.772 1.00 82.94 93 LYS A C 1
ATOM 734 O O . LYS A 1 93 ? -7.321 -7.137 10.719 1.00 82.94 93 LYS A O 1
ATOM 739 N N . SER A 1 94 ? -6.917 -8.519 12.457 1.00 85.44 94 SER A N 1
ATOM 740 C CA . SER A 1 94 ? -5.608 -8.968 11.973 1.00 85.44 94 SER A CA 1
ATOM 741 C C . SER A 1 94 ? -5.764 -9.627 10.607 1.00 85.44 94 SER A C 1
ATOM 743 O O . SER A 1 94 ? -6.418 -10.658 10.463 1.00 85.44 94 SER A O 1
ATOM 745 N N . THR A 1 95 ? -5.199 -8.987 9.589 1.00 83.06 95 THR A N 1
ATOM 746 C CA . THR A 1 95 ? -5.415 -9.358 8.194 1.00 83.06 95 THR A CA 1
ATOM 747 C C . THR A 1 95 ? -4.074 -9.470 7.489 1.00 83.06 95 THR A C 1
ATOM 749 O O . THR A 1 95 ? -3.280 -8.529 7.533 1.00 83.06 95 THR A O 1
ATOM 752 N N . LYS A 1 96 ? -3.801 -10.615 6.853 1.00 88.19 96 LYS A N 1
ATOM 753 C CA . LYS A 1 96 ? -2.664 -10.770 5.936 1.00 88.19 96 LYS A CA 1
ATOM 754 C C . LYS A 1 96 ? -3.011 -10.106 4.601 1.00 88.19 96 LYS A C 1
ATOM 756 O O . LYS A 1 96 ? -4.142 -10.218 4.131 1.00 88.19 96 LYS A O 1
ATOM 761 N N . ALA A 1 97 ? -2.045 -9.399 4.025 1.00 86.62 97 ALA A N 1
ATOM 762 C CA . ALA A 1 97 ? -2.242 -8.627 2.808 1.00 86.62 97 ALA A CA 1
ATOM 763 C C . ALA A 1 97 ? -1.161 -8.948 1.773 1.00 86.62 97 ALA A C 1
ATOM 765 O O . ALA A 1 97 ? 0.011 -9.069 2.132 1.00 86.62 97 ALA A O 1
ATOM 766 N N . ILE A 1 98 ? -1.582 -9.060 0.517 1.00 88.44 98 ILE A N 1
ATOM 767 C CA . ILE A 1 98 ? -0.739 -9.026 -0.676 1.00 88.44 98 ILE A CA 1
ATOM 768 C C . ILE A 1 98 ? -0.666 -7.564 -1.104 1.00 88.44 98 ILE A C 1
ATOM 770 O O . ILE A 1 98 ? -1.683 -6.871 -1.108 1.00 88.44 98 ILE A O 1
ATOM 774 N N . VAL A 1 99 ? 0.529 -7.081 -1.421 1.00 88.00 99 VAL A N 1
ATOM 775 C CA . VAL A 1 99 ? 0.744 -5.686 -1.809 1.00 88.00 99 VAL A CA 1
ATOM 776 C C . VAL A 1 99 ? 1.214 -5.654 -3.251 1.00 88.00 99 VAL A C 1
ATOM 778 O O . VAL A 1 99 ? 2.254 -6.222 -3.572 1.00 88.00 99 VAL A O 1
ATOM 781 N N . HIS A 1 100 ? 0.446 -4.975 -4.095 1.00 87.38 100 HIS A N 1
ATOM 782 C CA . HIS A 1 100 ? 0.797 -4.692 -5.475 1.00 87.38 100 HIS A CA 1
ATOM 783 C C . HIS A 1 100 ? 1.341 -3.275 -5.578 1.00 87.38 100 HIS A C 1
ATOM 785 O O . HIS A 1 100 ? 0.736 -2.319 -5.081 1.00 87.38 100 HIS A O 1
ATOM 791 N N . LEU A 1 101 ? 2.489 -3.167 -6.233 1.00 85.12 101 LEU A N 1
ATOM 792 C CA . LEU A 1 101 ? 3.117 -1.908 -6.578 1.00 85.12 101 LEU A CA 1
ATOM 793 C C . LEU A 1 101 ? 2.938 -1.686 -8.075 1.00 85.12 101 LEU A C 1
ATOM 795 O O . LEU A 1 101 ? 3.348 -2.528 -8.871 1.00 85.12 101 LEU A O 1
ATOM 799 N N . PHE A 1 102 ? 2.324 -0.570 -8.443 1.00 84.00 102 PHE A N 1
ATOM 800 C CA . PHE A 1 102 ? 2.217 -0.153 -9.831 1.00 84.00 102 PHE A CA 1
ATOM 801 C C . PHE A 1 102 ? 3.339 0.827 -10.124 1.00 84.00 102 PHE A C 1
ATOM 803 O O . PHE A 1 102 ? 3.573 1.777 -9.372 1.00 84.00 102 PHE A O 1
ATOM 810 N N . VAL A 1 103 ? 4.033 0.555 -11.216 1.00 78.94 103 VAL A N 1
ATOM 811 C CA . VAL A 1 103 ? 5.180 1.306 -11.709 1.00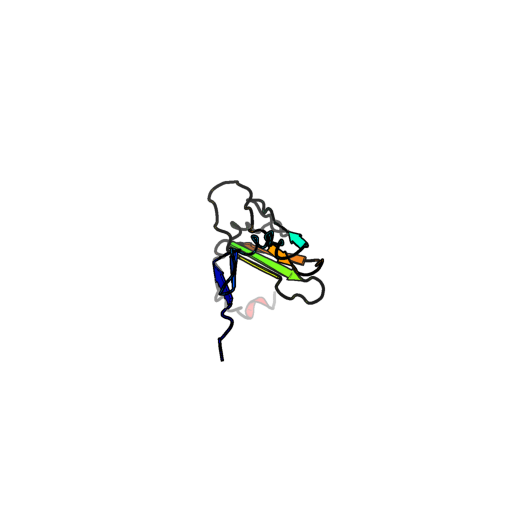 78.94 103 VAL A CA 1
ATOM 812 C C . VAL A 1 103 ? 4.887 1.693 -13.145 1.00 78.94 103 VAL A C 1
ATOM 814 O O . VAL A 1 103 ? 4.286 0.910 -13.886 1.00 78.94 103 VAL A O 1
ATOM 817 N N . ASP A 1 104 ? 5.322 2.881 -13.541 1.00 74.31 104 ASP A N 1
ATOM 818 C CA . ASP A 1 104 ? 5.275 3.243 -14.950 1.00 74.31 104 ASP A CA 1
ATOM 819 C C . ASP A 1 104 ? 6.314 2.409 -15.700 1.00 74.31 104 ASP A C 1
ATOM 821 O O . ASP A 1 104 ? 7.479 2.316 -15.300 1.00 74.31 104 ASP A O 1
ATOM 825 N N . LEU A 1 105 ? 5.891 1.769 -16.785 1.00 68.19 105 LEU A N 1
ATOM 826 C CA . LEU A 1 105 ? 6.816 1.122 -17.702 1.00 68.19 105 LEU A CA 1
ATOM 827 C C . LEU A 1 105 ? 7.347 2.176 -18.680 1.00 68.19 105 LEU A C 1
ATOM 829 O O . LEU A 1 105 ? 6.582 3.044 -19.112 1.00 68.19 105 LEU A O 1
ATOM 833 N N . PRO A 1 106 ? 8.638 2.130 -19.054 1.00 63.50 106 PRO A N 1
ATOM 834 C CA . PRO A 1 106 ? 9.132 2.944 -20.152 1.00 63.50 106 PRO A CA 1
ATOM 835 C C . PRO A 1 106 ? 8.299 2.643 -21.399 1.00 63.50 106 PRO A C 1
ATOM 837 O O . PRO A 1 106 ? 7.918 1.494 -21.630 1.00 63.50 106 PRO A O 1
ATOM 840 N N . VAL A 1 107 ? 8.009 3.682 -22.187 1.00 59.81 107 VAL A N 1
ATOM 841 C CA . VAL A 1 107 ? 7.247 3.564 -23.435 1.00 59.81 107 VAL A CA 1
ATOM 842 C C . VAL A 1 107 ? 7.902 2.489 -24.303 1.00 59.81 107 VAL A C 1
ATOM 844 O O . VAL A 1 107 ? 9.002 2.684 -24.820 1.00 59.81 107 VAL A O 1
ATOM 847 N N . MET A 1 108 ? 7.245 1.335 -24.437 1.00 53.22 108 MET A N 1
ATOM 848 C CA . MET A 1 108 ? 7.631 0.347 -25.433 1.00 53.22 108 MET A CA 1
ATOM 849 C C . MET A 1 108 ? 7.110 0.840 -26.777 1.00 53.22 108 MET A C 1
ATOM 851 O O . MET A 1 108 ? 5.903 0.870 -27.004 1.00 53.22 108 MET A O 1
ATOM 855 N N . ASN A 1 109 ? 8.023 1.231 -27.664 1.00 51.94 109 ASN A N 1
ATOM 856 C CA . ASN A 1 109 ? 7.695 1.445 -29.068 1.00 51.94 109 ASN A CA 1
ATOM 857 C C . ASN A 1 109 ? 7.402 0.080 -29.696 1.00 51.94 109 ASN A C 1
ATOM 859 O O . ASN A 1 109 ? 8.309 -0.582 -30.202 1.00 51.94 109 ASN A O 1
ATOM 863 N N . ILE A 1 110 ? 6.147 -0.354 -29.630 1.00 58.00 110 ILE A N 1
ATOM 864 C CA . ILE A 1 110 ? 5.678 -1.522 -30.370 1.00 58.00 110 ILE A CA 1
ATOM 865 C C . ILE A 1 110 ? 5.673 -1.107 -31.842 1.00 58.00 110 ILE A C 1
ATOM 867 O O . ILE A 1 110 ? 4.872 -0.269 -32.248 1.00 58.00 110 ILE A O 1
ATOM 871 N N . HIS A 1 111 ? 6.623 -1.630 -32.614 1.00 54.28 111 HIS A N 1
ATOM 872 C CA . HIS A 1 111 ? 6.549 -1.551 -34.067 1.00 54.28 111 HIS A CA 1
ATOM 873 C C . HIS A 1 111 ? 5.626 -2.681 -34.504 1.00 54.28 111 HIS A C 1
ATOM 875 O O . HIS A 1 111 ? 5.978 -3.851 -34.381 1.00 54.28 111 HIS A O 1
ATOM 881 N N . GLU A 1 112 ? 4.427 -2.327 -34.950 1.00 53.69 112 GLU A N 1
ATOM 882 C CA . GLU A 1 112 ? 3.599 -3.234 -35.732 1.00 53.69 112 GLU A CA 1
ATOM 883 C C . GLU A 1 112 ? 4.298 -3.383 -37.088 1.00 53.69 112 GLU A C 1
ATOM 885 O O . GLU A 1 112 ? 4.334 -2.456 -37.895 1.00 53.69 112 GLU A O 1
ATOM 890 N N . SER A 1 113 ? 5.013 -4.491 -37.272 1.00 60.34 113 SER A N 1
ATOM 891 C CA . SER A 1 113 ? 5.583 -4.841 -38.566 1.00 60.34 113 SER A CA 1
ATOM 892 C C . SER A 1 113 ? 4.489 -5.494 -39.402 1.00 60.34 113 SER A C 1
ATOM 894 O O . SER A 1 113 ? 4.122 -6.636 -39.128 1.00 60.34 113 SER A O 1
ATOM 896 N N . ASP A 1 114 ? 4.024 -4.800 -40.442 1.00 58.38 114 ASP A N 1
ATOM 897 C CA . ASP A 1 114 ? 3.219 -5.366 -41.538 1.00 58.38 114 ASP A CA 1
ATOM 898 C C . ASP A 1 114 ? 4.081 -6.281 -42.433 1.00 58.38 114 ASP A C 1
ATOM 900 O O . ASP A 1 114 ? 4.058 -6.190 -43.662 1.00 58.38 114 ASP A O 1
ATOM 904 N N . GLU A 1 115 ? 4.905 -7.149 -41.842 1.00 56.91 115 GLU A N 1
ATOM 905 C CA . GLU A 1 115 ? 5.488 -8.239 -42.613 1.00 56.91 115 GLU A CA 1
ATOM 906 C C . GLU A 1 115 ? 4.366 -9.243 -42.875 1.00 56.91 115 GLU A C 1
ATOM 908 O O . GLU A 1 115 ? 4.090 -10.142 -42.080 1.00 56.91 115 GLU A O 1
ATOM 913 N N . GLU A 1 116 ? 3.685 -9.051 -44.009 1.00 57.06 116 GLU A N 1
ATOM 914 C CA . GLU A 1 116 ? 3.039 -10.144 -44.721 1.00 57.06 116 GLU A CA 1
ATOM 915 C C . GLU A 1 116 ? 4.056 -11.284 -44.788 1.00 57.06 116 GLU A C 1
ATOM 917 O O . GLU A 1 116 ? 5.043 -11.210 -45.524 1.00 57.06 116 GLU A O 1
ATOM 922 N N . VAL A 1 117 ? 3.828 -12.329 -43.992 1.00 59.00 117 VAL A N 1
ATOM 923 C CA . VAL A 1 117 ? 4.515 -13.605 -44.153 1.00 59.00 117 VAL A CA 1
ATOM 924 C C . VAL A 1 117 ? 4.208 -14.059 -45.575 1.00 59.00 117 VAL A C 1
ATOM 926 O O . VAL A 1 117 ? 3.117 -14.553 -45.860 1.00 59.00 117 VAL A O 1
ATOM 929 N N . ARG A 1 118 ? 5.143 -13.829 -46.498 1.00 58.56 118 ARG A N 1
ATOM 930 C CA . ARG A 1 118 ? 5.075 -14.425 -47.827 1.00 58.56 118 ARG A CA 1
ATOM 931 C C . ARG A 1 118 ? 5.212 -15.924 -47.622 1.00 58.56 118 ARG A C 1
ATOM 933 O O . ARG A 1 118 ? 6.182 -16.381 -47.025 1.00 58.56 118 ARG A O 1
ATOM 940 N N . GLU A 1 119 ? 4.236 -16.680 -48.114 1.00 58.25 119 GLU A N 1
ATOM 941 C CA . GLU A 1 119 ? 4.178 -18.146 -48.004 1.00 58.25 119 GLU A CA 1
ATO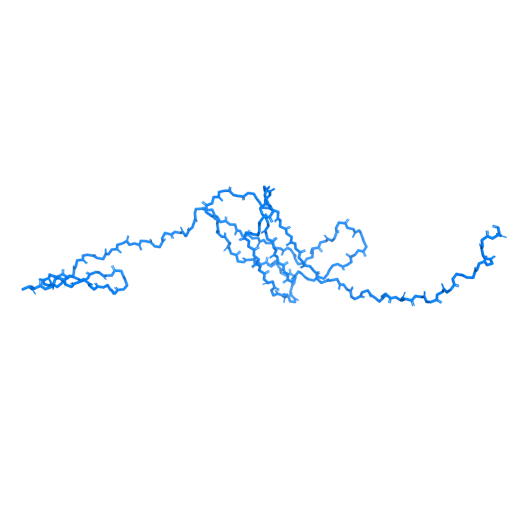M 942 C C . GLU A 1 119 ? 5.394 -18.871 -48.626 1.00 58.25 119 GLU A C 1
ATOM 944 O O . GLU A 1 119 ? 5.523 -20.087 -48.485 1.00 58.25 119 GLU A O 1
ATOM 949 N N . ASP A 1 120 ? 6.315 -18.146 -49.264 1.00 57.41 120 ASP A N 1
ATOM 950 C CA . ASP A 1 120 ? 7.518 -18.690 -49.895 1.00 57.41 120 ASP A CA 1
ATOM 951 C C . ASP A 1 120 ? 8.605 -19.141 -48.894 1.00 57.41 120 ASP A C 1
ATOM 953 O O . ASP A 1 120 ? 9.457 -19.949 -49.262 1.00 57.41 120 ASP A O 1
ATOM 957 N N . ASP A 1 121 ? 8.559 -18.713 -47.625 1.00 55.12 121 ASP A N 1
ATOM 958 C CA . ASP A 1 121 ? 9.572 -19.085 -46.614 1.00 55.12 121 ASP A CA 1
ATOM 959 C C . ASP A 1 121 ? 9.248 -20.377 -45.832 1.00 55.12 121 ASP A C 1
ATOM 961 O O . ASP A 1 121 ? 9.987 -20.769 -44.928 1.00 55.12 121 ASP A O 1
ATOM 965 N N . LEU A 1 122 ? 8.165 -21.088 -46.174 1.00 55.97 122 LEU A N 1
ATOM 966 C CA . LEU A 1 122 ? 7.797 -22.356 -45.520 1.00 55.97 122 LEU A CA 1
ATOM 967 C C . LEU A 1 122 ? 8.364 -23.615 -46.198 1.00 55.97 122 LEU A C 1
ATOM 969 O O . LEU A 1 122 ? 8.094 -24.718 -45.726 1.00 55.97 122 LEU A O 1
ATOM 973 N N . ASN A 1 123 ? 9.165 -23.484 -47.262 1.00 49.78 123 ASN A N 1
ATOM 974 C CA . ASN A 1 123 ? 9.780 -24.624 -47.958 1.00 49.78 123 ASN A CA 1
ATOM 975 C C . ASN A 1 123 ? 11.286 -24.426 -48.231 1.00 49.78 123 ASN A C 1
ATOM 977 O O . ASN A 1 123 ? 11.729 -24.531 -49.378 1.00 49.78 123 ASN A O 1
ATOM 981 N N . GLY A 1 124 ? 12.068 -24.168 -47.177 1.00 42.41 124 GLY A N 1
ATOM 982 C CA . GLY A 1 124 ? 13.539 -24.188 -47.195 1.00 42.41 124 GLY A CA 1
ATOM 983 C C . GLY A 1 124 ? 14.119 -25.204 -46.224 1.00 42.41 124 GLY A C 1
ATOM 984 O O . GLY A 1 124 ? 13.867 -25.041 -45.011 1.00 42.41 124 GLY A O 1
#